Protein AF-A0A6P0KHE5-F1 (afdb_monomer_lite)

Secondary structure (DSSP, 8-state):
---------------TTSSHHHHHHHHHHHHHHTT-------HHHHHHHTSTT--SSHHHHHHHHHHHHHHHHHHH--

Radius of gyration: 14.36 Å; chains: 1; bounding box: 33×21×43 Å

pLDDT: mean 89.87, std 9.61, range [48.19, 98.12]

Foldseek 3Di:
DDPPPFFDDDDDDDDVPPCSVVVVVVVVVVCVVVVHDDDDDDLVVCCVPVLPPQDDDPVSVVVSVVRSVVVSCVVRVD

Structure (mmCIF, N/CA/C/O backbone):
data_AF-A0A6P0KHE5-F1
#
_entry.id   AF-A0A6P0KHE5-F1
#
loop_
_atom_site.group_PDB
_atom_site.id
_atom_site.type_symbol
_atom_site.label_atom_id
_atom_site.label_alt_id
_atom_site.label_comp_id
_atom_site.label_asym_id
_atom_site.label_entity_id
_atom_site.label_seq_id
_atom_site.pdbx_PDB_ins_code
_atom_site.Cartn_x
_atom_site.Cartn_y
_atom_site.Cartn_z
_atom_site.occupancy
_atom_site.B_iso_or_equiv
_atom_site.auth_seq_id
_atom_site.auth_comp_id
_atom_site.auth_asym_id
_atom_site.auth_atom_id
_atom_site.pdbx_PDB_model_num
ATOM 1 N N . MET A 1 1 ? -10.508 2.825 28.150 1.00 48.19 1 MET A N 1
ATOM 2 C CA . MET A 1 1 ? -9.433 1.831 27.967 1.00 48.19 1 MET A CA 1
ATOM 3 C C . MET A 1 1 ? -9.383 1.494 26.492 1.00 48.19 1 MET A C 1
ATOM 5 O O . MET A 1 1 ? -10.347 0.929 26.002 1.00 48.19 1 MET A O 1
ATOM 9 N N . SER A 1 2 ? -8.330 1.853 25.770 1.00 51.28 2 SER A N 1
ATOM 10 C CA . SER A 1 2 ? -8.022 1.144 24.527 1.00 51.28 2 SER A CA 1
ATOM 11 C C . SER A 1 2 ? -6.652 0.535 24.735 1.00 51.28 2 SER A C 1
ATOM 13 O O . SER A 1 2 ? -5.692 1.264 24.969 1.00 51.28 2 SER A O 1
ATOM 15 N N . ALA A 1 3 ? -6.614 -0.793 24.770 1.00 59.06 3 ALA A N 1
ATOM 16 C CA . ALA A 1 3 ? -5.393 -1.579 24.796 1.00 59.06 3 ALA A CA 1
ATOM 17 C C . ALA A 1 3 ? -4.404 -1.082 23.727 1.00 59.06 3 ALA A C 1
ATOM 19 O O . ALA A 1 3 ? -4.850 -0.546 22.711 1.00 59.06 3 ALA A O 1
ATOM 20 N N . ASP A 1 4 ? -3.101 -1.276 23.955 1.00 69.62 4 ASP A N 1
ATOM 21 C CA . ASP A 1 4 ? -2.033 -1.079 22.965 1.00 69.62 4 ASP A CA 1
ATOM 22 C C . ASP A 1 4 ? -2.458 -1.649 21.606 1.00 69.62 4 ASP A C 1
ATOM 24 O O . ASP A 1 4 ? -2.422 -2.861 21.369 1.00 69.62 4 ASP A O 1
ATOM 28 N N . GLN A 1 5 ? -2.932 -0.782 20.711 1.00 73.12 5 GLN A N 1
ATOM 29 C CA . GLN A 1 5 ? -3.440 -1.210 19.420 1.00 73.12 5 GLN A CA 1
ATOM 30 C C . GLN A 1 5 ? -2.252 -1.373 18.481 1.00 73.12 5 GLN A C 1
ATOM 32 O O . GLN A 1 5 ? -1.902 -0.459 17.744 1.00 73.12 5 GLN A O 1
ATOM 37 N N . ARG A 1 6 ? -1.632 -2.554 18.519 1.00 85.19 6 ARG A N 1
ATOM 38 C CA . ARG A 1 6 ? -0.486 -2.885 17.672 1.00 85.19 6 ARG A CA 1
ATOM 39 C C . ARG A 1 6 ? -0.852 -2.761 16.191 1.00 85.19 6 ARG A C 1
ATOM 41 O O . ARG A 1 6 ? -1.709 -3.501 15.701 1.00 85.19 6 ARG A O 1
ATOM 48 N N . GLY A 1 7 ? -0.172 -1.870 15.470 1.00 92.50 7 GLY A N 1
ATOM 49 C CA . GLY A 1 7 ? -0.289 -1.780 14.019 1.00 92.50 7 GLY A CA 1
ATOM 50 C C . GLY A 1 7 ? 0.103 -3.086 13.312 1.00 92.50 7 GLY A C 1
ATOM 51 O O . GLY A 1 7 ? 1.023 -3.797 13.722 1.00 92.50 7 GLY A O 1
ATOM 52 N N . VAL A 1 8 ? -0.590 -3.402 12.213 1.00 94.25 8 VAL A N 1
ATOM 53 C CA . VAL A 1 8 ? -0.311 -4.573 11.363 1.00 94.25 8 VAL A CA 1
ATOM 54 C C . VAL A 1 8 ? -0.369 -4.174 9.894 1.00 94.25 8 VAL A C 1
ATOM 56 O O . VAL A 1 8 ? -1.260 -3.439 9.477 1.00 94.25 8 VAL A O 1
ATOM 59 N N . THR A 1 9 ? 0.566 -4.698 9.099 1.00 96.25 9 THR A N 1
ATOM 60 C CA . THR A 1 9 ? 0.539 -4.597 7.635 1.00 96.25 9 THR A CA 1
ATOM 61 C C . THR A 1 9 ? -0.040 -5.881 7.039 1.00 96.25 9 THR A C 1
ATOM 63 O O . THR A 1 9 ? 0.477 -6.968 7.291 1.00 96.25 9 THR A O 1
ATOM 66 N N . VAL A 1 10 ? -1.075 -5.757 6.204 1.00 96.19 10 VAL A N 1
ATOM 67 C CA . VAL A 1 10 ? -1.608 -6.860 5.386 1.00 96.19 10 VAL A CA 1
ATOM 68 C C . VAL A 1 10 ? -1.164 -6.655 3.941 1.00 96.19 10 VAL A C 1
ATOM 70 O O . VAL A 1 10 ? -1.560 -5.683 3.299 1.00 96.19 10 VAL A O 1
ATOM 73 N N . TRP A 1 11 ? -0.335 -7.564 3.423 1.00 95.62 11 TRP A N 1
ATOM 74 C CA . TRP A 1 11 ? 0.253 -7.437 2.089 1.00 95.62 11 TRP A CA 1
ATOM 75 C C . TRP A 1 11 ? -0.440 -8.340 1.066 1.00 95.62 11 TRP A C 1
ATOM 77 O O . TRP A 1 11 ? -0.230 -9.553 1.037 1.00 95.62 11 TRP A O 1
ATOM 87 N N . PHE A 1 12 ? -1.237 -7.745 0.181 1.00 95.06 12 PHE A N 1
ATOM 88 C CA . PHE A 1 12 ? -1.871 -8.471 -0.917 1.00 95.06 12 PHE A CA 1
ATOM 89 C C . PHE A 1 12 ? -0.919 -8.604 -2.110 1.00 95.06 12 PHE A C 1
ATOM 91 O O . PHE A 1 12 ? -0.474 -7.613 -2.682 1.00 95.06 12 PHE A O 1
ATOM 98 N N . THR A 1 13 ? -0.657 -9.838 -2.536 1.00 92.31 13 THR A N 1
ATOM 99 C CA . THR A 1 13 ? 0.155 -10.155 -3.719 1.00 92.31 13 THR A CA 1
ATOM 100 C C . THR A 1 13 ? -0.593 -11.107 -4.653 1.00 92.31 13 THR A C 1
ATOM 102 O O . THR A 1 13 ? -1.526 -11.790 -4.238 1.00 92.31 13 THR A O 1
ATOM 105 N N . GLY A 1 14 ? -0.242 -11.097 -5.940 1.00 92.38 14 GLY A N 1
ATOM 106 C CA . GLY A 1 14 ? -0.908 -11.885 -6.980 1.00 92.38 14 GLY A CA 1
ATOM 107 C C . GLY A 1 14 ? -0.956 -11.183 -8.338 1.00 92.38 14 GLY A C 1
ATOM 108 O O . GLY A 1 14 ? -0.727 -9.975 -8.442 1.00 92.38 14 GLY A O 1
ATOM 109 N N . LEU A 1 15 ? -1.291 -11.938 -9.385 1.00 91.12 15 LEU A N 1
ATOM 110 C CA . LEU A 1 15 ? -1.358 -11.469 -10.777 1.00 91.12 15 LEU A CA 1
ATOM 111 C C . LEU A 1 15 ? -2.384 -10.344 -10.987 1.00 91.12 15 LEU A C 1
ATOM 113 O O . LEU A 1 15 ? -3.331 -10.195 -10.213 1.00 91.12 15 LEU A O 1
ATOM 117 N N . SER A 1 16 ? -2.222 -9.537 -12.039 1.00 88.81 16 SER A N 1
ATOM 118 C CA . SER A 1 16 ? -3.264 -8.574 -12.433 1.00 88.81 16 SER A CA 1
ATOM 119 C C . SER A 1 16 ? -4.599 -9.301 -12.650 1.00 88.81 16 SER A C 1
ATOM 121 O O . SER A 1 16 ? -4.615 -10.407 -13.180 1.00 88.81 16 SER A O 1
ATOM 123 N N . GLY A 1 17 ? -5.704 -8.726 -12.171 1.00 92.06 17 GLY A N 1
ATOM 124 C CA . GLY A 1 17 ? -7.026 -9.362 -12.232 1.00 92.06 17 GLY A CA 1
ATOM 125 C C . GLY A 1 17 ? -7.299 -10.461 -11.192 1.00 92.06 17 GLY A C 1
ATOM 126 O O . GLY A 1 17 ? -8.429 -10.918 -11.100 1.00 92.06 17 GLY A O 1
ATOM 127 N N . SER A 1 18 ? -6.340 -10.842 -10.335 1.00 95.69 18 SER A N 1
ATOM 128 C CA . SER A 1 18 ? -6.528 -11.912 -9.330 1.00 95.69 18 SER A CA 1
ATOM 129 C C . SER A 1 18 ? -7.455 -11.561 -8.147 1.00 95.69 18 SER A C 1
ATOM 131 O O . SER A 1 18 ? -7.456 -12.268 -7.145 1.00 95.69 18 SER A O 1
ATOM 133 N N . GLY A 1 19 ? -8.173 -10.434 -8.195 1.00 95.75 19 GLY A N 1
ATOM 134 C CA . GLY A 1 19 ? -9.115 -10.025 -7.143 1.00 95.75 19 GLY A CA 1
ATOM 135 C C . GLY A 1 19 ? -8.513 -9.336 -5.908 1.00 95.75 19 GLY A C 1
ATOM 136 O O . GLY A 1 19 ? -9.236 -9.097 -4.945 1.00 95.75 19 GLY A O 1
ATOM 137 N N . LYS A 1 20 ? -7.222 -8.963 -5.910 1.00 95.81 20 LYS A N 1
ATOM 138 C CA . LYS A 1 20 ? -6.570 -8.268 -4.771 1.00 95.81 20 LYS A CA 1
ATOM 139 C C . LYS A 1 20 ? -7.351 -7.039 -4.303 1.00 95.81 20 LYS A C 1
ATOM 141 O O . LYS A 1 20 ? -7.620 -6.902 -3.116 1.00 95.81 20 LYS A O 1
ATOM 146 N N . THR A 1 21 ? -7.734 -6.168 -5.237 1.00 94.31 21 THR A N 1
ATOM 147 C CA . THR A 1 21 ? -8.479 -4.940 -4.934 1.00 94.31 21 THR A CA 1
ATOM 148 C C . THR A 1 21 ? -9.856 -5.255 -4.358 1.00 94.31 21 THR A C 1
ATOM 150 O O . THR A 1 21 ? -10.259 -4.625 -3.389 1.00 94.31 21 THR A O 1
ATOM 153 N N . THR A 1 22 ? -10.538 -6.275 -4.886 1.00 96.25 22 THR A N 1
ATOM 154 C CA . THR A 1 22 ? -11.836 -6.739 -4.380 1.00 96.25 22 THR A CA 1
ATOM 155 C C . THR A 1 22 ? -11.741 -7.187 -2.922 1.00 96.25 22 THR A C 1
ATOM 157 O O . THR A 1 22 ? -12.514 -6.726 -2.087 1.00 96.25 22 THR A O 1
ATOM 160 N N . ILE A 1 23 ? -10.756 -8.029 -2.588 1.00 97.12 23 ILE A N 1
ATOM 161 C CA . ILE A 1 23 ? -10.554 -8.510 -1.212 1.00 97.12 23 ILE A CA 1
ATOM 162 C C . ILE A 1 23 ? -10.127 -7.360 -0.290 1.00 97.12 23 ILE A C 1
ATOM 164 O O . ILE A 1 23 ? -10.627 -7.252 0.828 1.00 97.12 23 ILE A O 1
ATOM 168 N N . ARG A 1 24 ? -9.236 -6.477 -0.758 1.00 96.31 24 ARG A N 1
ATOM 169 C CA . ARG A 1 24 ? -8.767 -5.304 -0.009 1.00 96.31 24 ARG A CA 1
ATOM 170 C C . ARG A 1 24 ? -9.919 -4.374 0.383 1.00 96.31 24 ARG A C 1
ATOM 172 O O . ARG A 1 24 ? -9.955 -3.951 1.532 1.00 96.31 24 ARG A O 1
ATOM 179 N N . ILE A 1 25 ? -10.839 -4.074 -0.540 1.00 96.88 25 ILE A N 1
ATOM 180 C CA . ILE A 1 25 ? -12.015 -3.221 -0.280 1.00 96.88 25 ILE A CA 1
ATOM 181 C C . ILE A 1 25 ? -12.909 -3.863 0.783 1.00 96.88 25 ILE A C 1
ATOM 183 O O . ILE A 1 25 ? -13.197 -3.235 1.797 1.00 96.88 25 ILE A O 1
ATOM 187 N N . ALA A 1 26 ? -13.268 -5.139 0.606 1.00 98.12 26 ALA A N 1
ATOM 188 C CA . ALA A 1 26 ? -14.114 -5.847 1.565 1.00 98.12 26 ALA A CA 1
ATOM 189 C C . ALA A 1 26 ? -13.471 -5.940 2.964 1.00 98.12 26 ALA A C 1
ATOM 191 O O . ALA A 1 26 ? -14.165 -5.867 3.979 1.00 98.12 26 ALA A O 1
ATOM 192 N N . LEU A 1 27 ? -12.144 -6.101 3.040 1.00 97.31 27 LEU A N 1
ATOM 193 C CA . LEU A 1 27 ? -11.416 -6.079 4.308 1.00 97.31 27 LEU A CA 1
ATOM 194 C C . LEU A 1 27 ? -11.411 -4.677 4.934 1.00 97.31 27 LEU A C 1
ATOM 196 O O . LEU A 1 27 ? -11.665 -4.552 6.130 1.00 97.31 27 LEU A O 1
ATOM 200 N N . GLU A 1 28 ? -11.130 -3.638 4.145 1.00 97.50 28 GLU A N 1
ATOM 201 C CA . GLU A 1 28 ? -11.127 -2.247 4.605 1.00 97.50 28 GLU A CA 1
ATOM 202 C C . GLU A 1 28 ? -12.477 -1.857 5.215 1.00 97.50 28 GLU A C 1
ATOM 204 O O . GLU A 1 28 ? -12.507 -1.338 6.330 1.00 97.50 28 GLU A O 1
ATOM 209 N N . GLU A 1 29 ? -13.583 -2.150 4.529 1.00 98.00 29 GLU A N 1
ATOM 210 C CA . GLU A 1 29 ? -14.937 -1.861 5.011 1.00 98.00 29 GLU A CA 1
ATOM 211 C C . GLU A 1 29 ? -15.210 -2.528 6.363 1.00 98.00 29 GLU A C 1
ATOM 213 O O . GLU A 1 29 ? -15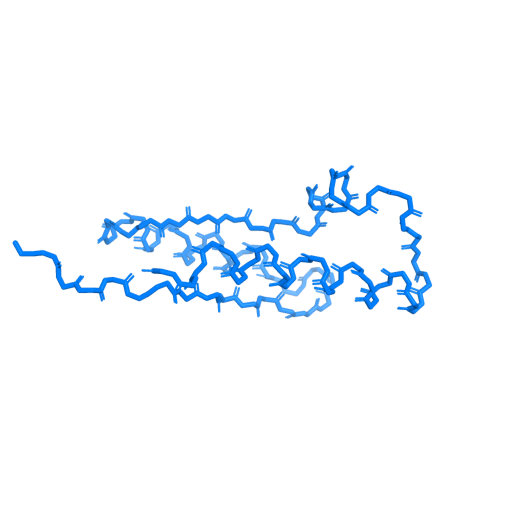.671 -1.871 7.298 1.00 98.00 29 GLU A O 1
ATOM 218 N N . LYS A 1 30 ? -14.858 -3.814 6.507 1.00 98.06 30 LYS A N 1
ATOM 219 C CA . LYS A 1 30 ? -15.026 -4.553 7.767 1.00 98.06 30 LYS A CA 1
ATOM 220 C C . LYS A 1 30 ? -14.196 -3.959 8.902 1.00 98.06 30 LYS A C 1
ATOM 222 O O . LYS A 1 30 ? -14.720 -3.760 9.994 1.00 98.06 30 LYS A O 1
ATOM 227 N N . LEU A 1 31 ? -12.921 -3.658 8.660 1.00 95.81 31 LEU A N 1
ATOM 228 C CA . LEU A 1 31 ? -12.035 -3.097 9.684 1.00 95.81 31 LEU A CA 1
ATOM 229 C C . LEU A 1 31 ? -12.489 -1.696 10.116 1.00 95.81 31 LEU A C 1
ATOM 231 O O . LEU A 1 31 ? -12.527 -1.405 11.312 1.00 95.81 31 LEU A O 1
ATOM 235 N N . ARG A 1 32 ? -12.895 -0.845 9.164 1.00 95.94 32 ARG A N 1
ATOM 236 C CA . ARG A 1 32 ? -13.444 0.484 9.468 1.00 95.94 32 ARG A CA 1
ATOM 237 C C . ARG A 1 32 ? -14.756 0.392 10.247 1.00 95.94 32 ARG A C 1
ATOM 239 O O . ARG A 1 32 ? -14.932 1.142 11.202 1.00 95.94 32 ARG A O 1
ATOM 246 N N . ALA A 1 33 ? -15.639 -0.551 9.909 1.00 97.56 33 ALA A N 1
ATOM 247 C CA . ALA A 1 33 ? -16.876 -0.799 10.656 1.00 97.56 33 ALA A CA 1
ATOM 248 C C . ALA A 1 33 ? -16.622 -1.256 12.106 1.00 97.56 33 ALA A C 1
ATOM 250 O O . ALA A 1 33 ? -17.432 -0.986 12.988 1.00 97.56 33 ALA A O 1
ATOM 251 N N . MET A 1 34 ? -15.477 -1.892 12.372 1.00 95.38 34 MET A N 1
ATOM 252 C CA . MET A 1 34 ? -15.021 -2.244 13.724 1.00 95.38 34 MET A CA 1
ATOM 253 C C . MET A 1 34 ? -14.377 -1.066 14.482 1.00 95.38 34 MET A C 1
ATOM 255 O O . MET A 1 34 ? -13.891 -1.251 15.595 1.00 95.38 34 MET A O 1
ATOM 259 N N . GLY A 1 35 ? -14.338 0.136 13.897 1.00 94.25 35 GLY A N 1
ATOM 260 C CA . GLY A 1 35 ? -13.716 1.322 14.494 1.00 94.25 35 GLY A CA 1
ATOM 261 C C . GLY A 1 35 ? -12.186 1.339 14.416 1.00 94.25 35 GLY A C 1
ATOM 262 O O . GLY A 1 35 ? -11.548 2.158 15.078 1.00 94.25 35 GLY A O 1
ATOM 263 N N . LEU A 1 36 ? -11.575 0.454 13.619 1.00 92.50 36 LEU A N 1
ATOM 264 C CA . LEU A 1 36 ? -10.124 0.395 13.455 1.00 92.50 36 LEU A CA 1
ATOM 265 C C . LEU A 1 36 ? -9.640 1.443 12.445 1.00 92.50 36 LEU A C 1
ATOM 267 O O . LEU A 1 36 ? -10.274 1.702 11.419 1.00 92.50 36 LEU A O 1
ATOM 271 N N . LYS A 1 37 ? -8.468 2.025 12.717 1.00 92.94 37 LYS A N 1
ATOM 272 C CA . LYS A 1 37 ? -7.771 2.901 11.769 1.00 92.94 37 LYS A CA 1
ATOM 273 C C . LYS A 1 37 ? -7.184 2.052 10.643 1.00 92.94 37 LYS A C 1
ATOM 275 O O . LYS A 1 37 ? -6.468 1.091 10.908 1.00 92.94 37 LYS A O 1
ATOM 280 N N . VAL A 1 38 ? -7.480 2.425 9.401 1.00 95.06 38 VAL A N 1
ATOM 281 C CA . VAL A 1 38 ? -7.017 1.725 8.197 1.00 95.06 38 VAL A CA 1
ATOM 282 C C . VAL A 1 38 ? -6.436 2.739 7.226 1.00 95.06 38 VAL A C 1
ATOM 284 O O . VAL A 1 38 ? -7.067 3.763 6.954 1.00 95.06 38 VAL A O 1
ATOM 287 N N . GLU A 1 39 ? -5.266 2.414 6.687 1.00 94.94 39 GLU A N 1
ATOM 288 C CA . GLU A 1 39 ? -4.599 3.151 5.616 1.00 94.94 39 GLU A CA 1
ATOM 289 C C . GLU A 1 39 ? -4.340 2.210 4.435 1.00 94.94 39 GLU A C 1
ATOM 291 O O . GLU A 1 39 ? -4.056 1.025 4.635 1.00 94.94 39 GLU A O 1
ATOM 296 N N . VAL A 1 40 ? -4.453 2.720 3.206 1.00 95.00 40 VAL A N 1
ATOM 297 C CA . VAL A 1 40 ? -4.355 1.906 1.988 1.00 95.00 40 VAL A CA 1
ATOM 298 C C . VAL A 1 40 ? -3.167 2.351 1.147 1.00 95.00 40 VAL A C 1
ATOM 300 O O . VAL A 1 40 ? -3.168 3.420 0.546 1.00 95.00 40 VAL A O 1
ATOM 303 N N . LEU A 1 41 ? -2.173 1.471 1.031 1.00 93.56 41 LEU A N 1
ATOM 304 C CA . LEU A 1 41 ? -1.044 1.652 0.119 1.00 93.56 41 LEU A CA 1
ATOM 305 C C . LEU A 1 41 ? -1.347 0.976 -1.224 1.00 93.56 41 LEU A C 1
ATOM 307 O O . LEU A 1 41 ? -1.047 -0.201 -1.425 1.00 93.56 41 LEU A O 1
ATOM 311 N N . ASP A 1 42 ? -1.973 1.716 -2.139 1.00 88.81 42 ASP A N 1
ATOM 312 C CA . ASP A 1 42 ? -2.271 1.232 -3.489 1.00 88.81 42 ASP A CA 1
ATOM 313 C C . ASP A 1 42 ? -1.028 1.265 -4.395 1.00 88.81 42 ASP A C 1
ATOM 315 O O . ASP A 1 42 ? -0.323 2.272 -4.472 1.00 88.81 42 ASP A O 1
ATOM 319 N N . GLY A 1 43 ? -0.763 0.165 -5.103 1.00 81.56 43 GLY A N 1
ATOM 320 C CA . GLY A 1 43 ? 0.442 0.011 -5.921 1.00 81.56 43 GLY A CA 1
ATOM 321 C C . GLY A 1 43 ? 0.573 1.040 -7.048 1.00 81.56 43 GLY A C 1
ATOM 322 O O . GLY A 1 43 ? 1.692 1.469 -7.336 1.00 81.56 43 GLY A O 1
ATOM 323 N N . ASP A 1 44 ? -0.538 1.484 -7.641 1.00 82.62 44 ASP A N 1
ATOM 324 C CA . ASP A 1 44 ? -0.528 2.477 -8.718 1.00 82.62 44 ASP A CA 1
ATOM 325 C C . ASP A 1 44 ? -0.326 3.889 -8.162 1.00 82.62 44 ASP A C 1
ATOM 327 O O . ASP A 1 44 ? 0.424 4.686 -8.734 1.00 82.62 44 ASP A O 1
ATOM 331 N N . ILE A 1 45 ? -0.941 4.201 -7.017 1.00 85.38 45 ILE A N 1
ATOM 332 C CA . ILE A 1 45 ? -0.740 5.482 -6.322 1.00 85.38 45 ILE A CA 1
ATOM 333 C C . ILE A 1 45 ? 0.703 5.596 -5.825 1.00 85.38 45 ILE A C 1
ATOM 335 O O . ILE A 1 45 ? 1.345 6.633 -6.015 1.00 85.38 45 ILE A O 1
ATOM 339 N N . VAL A 1 46 ? 1.237 4.530 -5.227 1.00 86.31 46 VAL A N 1
ATOM 340 C CA . VAL A 1 46 ? 2.617 4.499 -4.741 1.00 86.31 46 VAL A CA 1
ATOM 341 C C . VAL A 1 46 ? 3.599 4.627 -5.908 1.00 86.31 46 VAL A C 1
ATOM 343 O O . VAL A 1 46 ? 4.531 5.429 -5.814 1.00 86.31 46 VAL A O 1
ATOM 346 N N . ARG A 1 47 ? 3.342 3.953 -7.041 1.00 83.50 47 ARG A N 1
ATOM 347 C CA . ARG A 1 47 ? 4.138 4.112 -8.272 1.00 83.50 47 ARG A CA 1
ATOM 348 C C . ARG A 1 47 ? 4.183 5.534 -8.798 1.00 83.50 47 ARG A C 1
ATOM 350 O O . ARG A 1 47 ? 5.246 6.012 -9.192 1.00 83.50 47 ARG A O 1
ATOM 357 N N . LYS A 1 48 ? 3.048 6.228 -8.783 1.00 83.69 48 LYS A N 1
ATOM 358 C CA . LYS A 1 48 ? 2.968 7.608 -9.274 1.00 83.69 48 LYS A CA 1
ATOM 359 C C . LYS A 1 48 ? 3.695 8.602 -8.368 1.00 83.69 48 LYS A C 1
ATOM 361 O O . LYS A 1 48 ? 4.307 9.536 -8.883 1.00 83.69 48 LYS A O 1
ATOM 366 N N . ASN A 1 49 ? 3.629 8.413 -7.049 1.00 83.56 49 ASN A N 1
ATOM 367 C CA . ASN A 1 49 ? 4.027 9.447 -6.088 1.00 83.56 49 ASN A CA 1
ATOM 368 C C . ASN A 1 49 ? 5.350 9.161 -5.362 1.00 83.56 49 ASN A C 1
ATOM 370 O O . ASN A 1 49 ? 6.160 10.068 -5.201 1.00 83.56 49 ASN A O 1
ATOM 374 N N . LEU A 1 50 ? 5.591 7.919 -4.932 1.00 79.88 50 LEU A N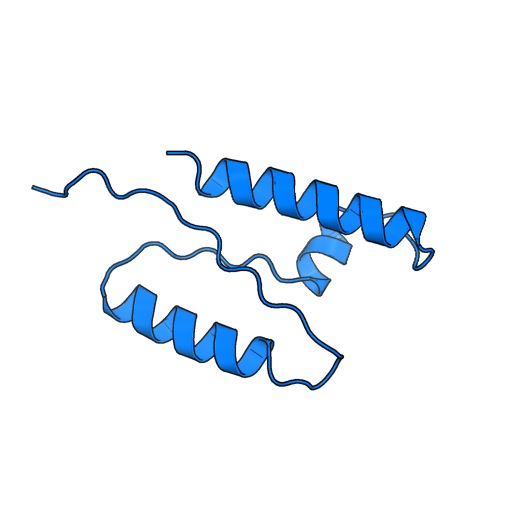 1
ATOM 375 C CA . LEU A 1 50 ? 6.732 7.552 -4.079 1.00 79.88 50 LEU A CA 1
ATOM 376 C C . LEU A 1 50 ? 7.894 6.938 -4.870 1.00 79.88 50 LEU A C 1
ATOM 378 O O . LEU A 1 50 ? 9.065 7.086 -4.513 1.00 79.88 50 LEU A O 1
ATOM 382 N N . THR A 1 51 ? 7.579 6.213 -5.940 1.00 79.25 51 THR A N 1
ATOM 383 C CA . THR A 1 51 ? 8.567 5.506 -6.768 1.00 79.25 51 THR A CA 1
ATOM 384 C C . THR A 1 51 ? 8.638 6.065 -8.186 1.00 79.25 51 THR A C 1
ATOM 386 O O . THR A 1 51 ? 9.025 5.373 -9.128 1.00 79.25 51 THR A O 1
ATOM 389 N N . LYS A 1 52 ? 8.328 7.360 -8.331 1.00 77.94 52 LYS A N 1
ATOM 390 C CA . LYS A 1 52 ? 8.471 8.091 -9.591 1.00 77.94 52 LYS A CA 1
ATOM 391 C C . LYS A 1 52 ? 9.900 7.932 -10.125 1.00 77.94 52 LYS A C 1
ATOM 393 O O . LYS A 1 52 ? 10.864 8.202 -9.413 1.00 77.94 52 LYS A O 1
ATOM 398 N N . GLY A 1 53 ? 10.016 7.485 -11.374 1.00 82.25 53 GLY A N 1
ATOM 399 C CA . GLY A 1 53 ? 11.295 7.225 -12.042 1.00 82.25 53 GLY A CA 1
ATOM 400 C C . GLY A 1 53 ? 11.737 5.759 -12.053 1.00 82.25 53 GLY A C 1
ATOM 401 O O . GLY A 1 53 ? 12.652 5.439 -12.802 1.00 82.25 53 GLY A O 1
ATOM 402 N N . LEU A 1 54 ? 11.082 4.864 -11.302 1.00 85.00 54 LEU A N 1
ATOM 403 C CA . LEU A 1 54 ? 11.307 3.422 -11.438 1.00 85.00 54 LEU A CA 1
ATOM 404 C C . LEU A 1 54 ? 10.530 2.874 -12.642 1.00 85.00 54 LEU A C 1
ATOM 406 O O . LEU A 1 54 ? 9.328 3.117 -12.785 1.00 85.00 54 LEU A O 1
ATOM 410 N N . GLY A 1 55 ? 11.210 2.112 -13.493 1.00 85.75 55 GLY A N 1
ATOM 411 C CA . GLY A 1 55 ? 10.616 1.382 -14.604 1.00 85.75 55 GLY A CA 1
ATOM 412 C C . GLY A 1 55 ? 10.002 0.044 -14.176 1.00 85.75 55 GLY A C 1
ATOM 413 O O . GLY A 1 55 ? 9.354 -0.095 -13.128 1.00 85.75 55 GLY A O 1
ATOM 414 N N . PHE A 1 56 ? 10.167 -0.962 -15.036 1.00 88.06 56 PHE A N 1
ATOM 415 C CA . PHE A 1 56 ? 9.620 -2.311 -14.848 1.00 88.06 56 PHE A CA 1
ATOM 416 C C . PHE A 1 56 ? 10.689 -3.409 -14.843 1.00 88.06 56 PHE A C 1
ATOM 418 O O . PHE A 1 56 ? 10.314 -4.589 -14.879 1.00 88.06 56 PHE A O 1
ATOM 425 N N . SER A 1 57 ? 11.975 -3.037 -14.778 1.00 94.44 57 SER A N 1
ATOM 426 C CA . SER A 1 57 ? 13.080 -3.979 -14.570 1.00 94.44 57 SER A CA 1
ATOM 427 C C . SER A 1 57 ? 12.903 -4.730 -13.247 1.00 94.44 57 SER A C 1
ATOM 429 O O . SER A 1 57 ? 12.072 -4.368 -12.406 1.00 94.44 57 SER A O 1
ATOM 431 N N . LYS A 1 58 ? 13.656 -5.815 -13.063 1.00 94.00 58 LYS A N 1
ATOM 432 C CA . LYS A 1 58 ? 13.603 -6.572 -11.811 1.00 94.00 58 LYS A CA 1
ATOM 433 C C . LYS A 1 58 ? 14.064 -5.694 -10.645 1.00 94.00 58 LYS A C 1
ATOM 435 O O . LYS A 1 58 ? 13.378 -5.615 -9.634 1.00 94.00 58 LYS A O 1
ATOM 440 N N . GLU A 1 59 ? 15.147 -4.961 -10.848 1.00 95.25 59 GLU A N 1
ATOM 441 C CA . GLU A 1 59 ? 15.764 -4.068 -9.872 1.00 95.25 59 GLU A CA 1
ATOM 442 C C . GLU A 1 59 ? 14.805 -2.933 -9.476 1.00 95.25 59 GLU A C 1
ATOM 444 O O . GLU A 1 59 ? 14.628 -2.646 -8.293 1.00 95.25 59 GLU A O 1
ATOM 449 N N . ASP A 1 60 ? 14.099 -2.347 -10.450 1.00 92.94 60 ASP A N 1
ATOM 450 C CA . ASP A 1 60 ? 13.085 -1.315 -10.203 1.00 92.94 60 ASP A CA 1
ATOM 451 C C . ASP A 1 60 ? 11.886 -1.857 -9.416 1.00 92.94 60 ASP A C 1
ATOM 453 O O . ASP A 1 60 ? 11.301 -1.161 -8.583 1.00 92.94 60 ASP A O 1
ATOM 457 N N . ARG A 1 61 ? 11.484 -3.108 -9.675 1.00 91.00 61 ARG A N 1
ATOM 458 C CA . ARG A 1 61 ? 10.408 -3.769 -8.921 1.00 91.00 61 ARG A CA 1
ATOM 459 C C . ARG A 1 61 ? 10.832 -4.041 -7.484 1.00 91.00 61 ARG A C 1
ATOM 461 O O . ARG A 1 61 ? 10.035 -3.782 -6.580 1.00 91.00 61 ARG A O 1
ATOM 468 N N . ASP A 1 62 ? 12.057 -4.507 -7.283 1.00 93.31 62 ASP A N 1
ATOM 469 C CA . ASP A 1 62 ? 12.611 -4.791 -5.961 1.00 93.31 62 ASP A CA 1
ATOM 470 C C . ASP A 1 62 ? 12.720 -3.501 -5.130 1.00 93.31 62 ASP A C 1
ATOM 472 O O . ASP A 1 62 ? 12.245 -3.447 -3.992 1.00 93.31 62 A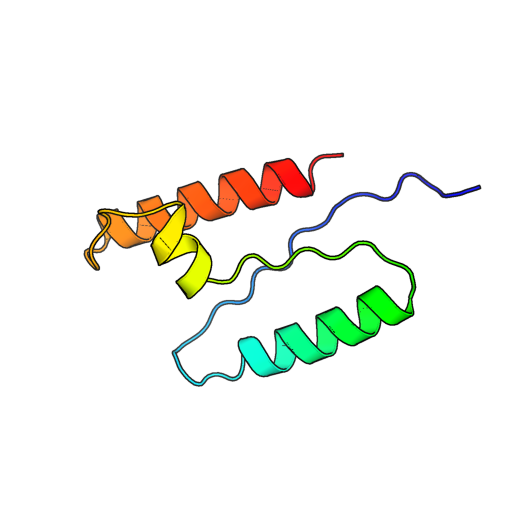SP A O 1
ATOM 476 N N . GLU A 1 63 ? 13.226 -2.414 -5.720 1.00 93.94 63 GLU A N 1
ATOM 477 C CA . GLU A 1 63 ? 13.300 -1.106 -5.061 1.00 93.94 63 GLU A CA 1
ATOM 478 C C . GLU A 1 63 ? 11.906 -0.532 -4.765 1.00 93.94 63 GLU A C 1
ATOM 480 O O . GLU A 1 63 ? 11.669 0.014 -3.684 1.00 93.94 63 GLU A O 1
ATOM 485 N N . ASN A 1 64 ? 10.942 -0.706 -5.676 1.00 91.69 64 ASN A N 1
ATOM 486 C CA . ASN A 1 64 ? 9.555 -0.324 -5.425 1.00 91.69 64 ASN A CA 1
ATOM 487 C C . ASN A 1 64 ? 8.981 -1.060 -4.203 1.00 91.69 64 ASN A C 1
ATOM 489 O O . ASN A 1 64 ? 8.394 -0.422 -3.328 1.00 91.69 64 ASN A O 1
ATOM 493 N N . ILE A 1 65 ? 9.171 -2.382 -4.117 1.00 92.44 65 ILE A N 1
ATOM 494 C CA . ILE A 1 65 ? 8.714 -3.193 -2.977 1.00 92.44 65 ILE A CA 1
ATOM 495 C C . ILE A 1 65 ? 9.400 -2.736 -1.684 1.00 92.44 65 ILE A C 1
ATOM 497 O O . ILE A 1 65 ? 8.720 -2.554 -0.673 1.00 92.44 65 ILE A O 1
ATOM 501 N N . ARG A 1 66 ? 10.714 -2.472 -1.716 1.00 93.75 66 ARG A N 1
ATOM 502 C CA . ARG A 1 66 ? 11.475 -1.983 -0.556 1.00 93.75 66 ARG A CA 1
ATOM 503 C C . ARG A 1 66 ? 10.924 -0.658 -0.026 1.00 93.75 66 ARG A C 1
ATOM 505 O O . ARG A 1 66 ? 10.728 -0.519 1.182 1.00 93.75 66 ARG A O 1
ATOM 512 N N . ARG A 1 67 ? 10.641 0.308 -0.909 1.00 93.69 67 ARG A N 1
ATOM 513 C CA . ARG A 1 67 ? 1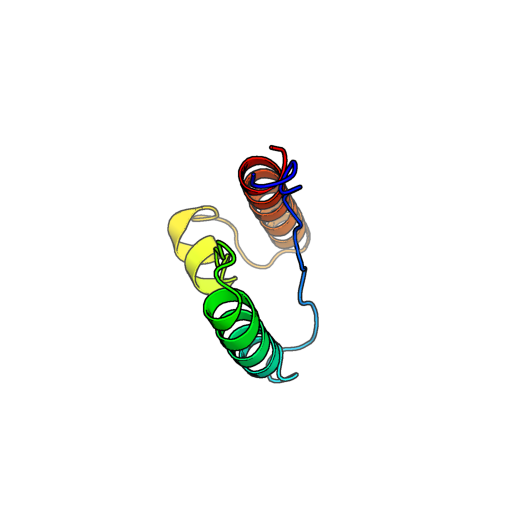0.090 1.618 -0.513 1.00 93.69 67 ARG A CA 1
ATOM 514 C C . ARG A 1 67 ? 8.690 1.503 0.081 1.00 93.69 67 ARG A C 1
ATOM 516 O O . ARG A 1 67 ? 8.427 2.111 1.116 1.00 93.69 67 ARG A O 1
ATOM 523 N N . VAL A 1 68 ? 7.816 0.702 -0.531 1.00 93.81 68 VAL A N 1
ATOM 524 C CA . VAL A 1 68 ? 6.468 0.447 0.005 1.00 93.81 68 VAL A CA 1
ATOM 525 C C . VAL A 1 68 ? 6.565 -0.211 1.386 1.00 93.81 68 VAL A C 1
ATOM 527 O O . VAL A 1 68 ? 5.895 0.226 2.317 1.00 93.81 68 VAL A O 1
ATOM 530 N N . GLY A 1 69 ? 7.431 -1.219 1.542 1.00 94.44 69 GLY A N 1
ATOM 531 C CA . GLY A 1 69 ? 7.642 -1.919 2.812 1.00 94.44 69 GLY A CA 1
ATOM 532 C C . GLY A 1 69 ? 8.140 -1.003 3.931 1.00 94.44 69 GLY A C 1
ATOM 533 O O . GLY A 1 69 ? 7.671 -1.102 5.064 1.00 94.44 69 GLY A O 1
ATOM 534 N N . PHE A 1 70 ? 9.029 -0.057 3.615 1.00 94.56 70 PHE A N 1
ATOM 535 C CA . PHE A 1 70 ? 9.481 0.953 4.573 1.00 94.56 70 PHE A CA 1
ATOM 536 C C . PHE A 1 70 ? 8.328 1.838 5.071 1.00 94.56 70 PHE A C 1
ATOM 538 O O . PHE A 1 70 ? 8.180 2.023 6.279 1.00 94.56 70 PHE A O 1
ATOM 545 N N . VAL A 1 71 ? 7.482 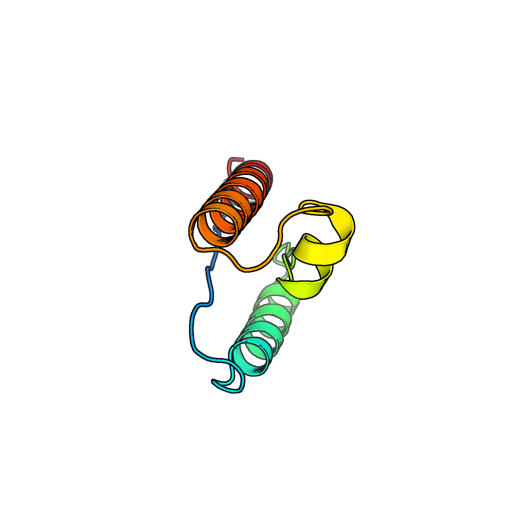2.341 4.165 1.00 94.00 71 VAL A N 1
ATOM 546 C CA . VAL A 1 71 ? 6.314 3.162 4.533 1.00 94.00 71 VAL A CA 1
ATOM 547 C C . VAL A 1 71 ? 5.304 2.354 5.345 1.00 94.00 71 VAL A C 1
ATOM 549 O O . VAL A 1 71 ? 4.838 2.833 6.376 1.00 94.00 71 VAL A O 1
ATOM 552 N N . ALA A 1 72 ? 5.012 1.119 4.930 1.00 95.12 72 ALA A N 1
ATOM 553 C CA . ALA A 1 72 ? 4.116 0.228 5.660 1.00 95.12 72 ALA A CA 1
ATOM 554 C C . ALA A 1 72 ? 4.589 0.028 7.110 1.00 95.12 72 ALA A C 1
ATOM 556 O O . ALA A 1 72 ? 3.814 0.215 8.044 1.00 95.12 72 ALA A O 1
ATOM 557 N N . ASN A 1 73 ? 5.888 -0.221 7.312 1.00 95.00 73 ASN A N 1
ATOM 558 C CA . ASN A 1 73 ? 6.471 -0.327 8.647 1.00 95.00 73 ASN A CA 1
ATOM 559 C C . ASN A 1 73 ? 6.334 0.972 9.461 1.00 95.00 73 ASN A C 1
ATOM 561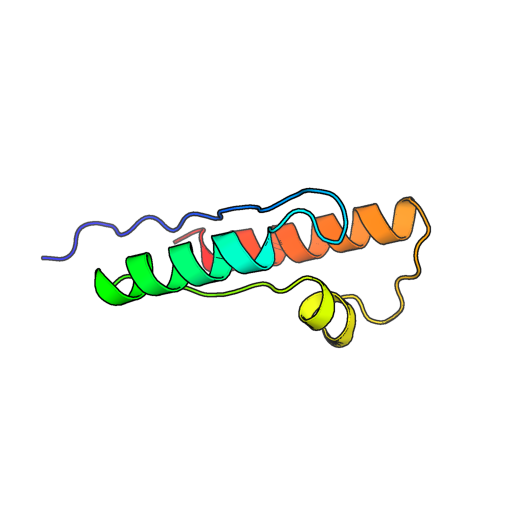 O O . ASN A 1 73 ? 5.996 0.917 10.639 1.00 95.00 73 ASN A O 1
ATOM 565 N N . LEU A 1 74 ? 6.556 2.148 8.863 1.00 94.44 74 LEU A N 1
ATOM 566 C CA . LEU A 1 74 ? 6.384 3.423 9.573 1.00 94.44 74 LEU A CA 1
ATOM 567 C C . LEU A 1 74 ? 4.947 3.647 10.060 1.00 94.44 74 LEU A C 1
ATOM 569 O O . LEU A 1 74 ? 4.773 4.228 11.132 1.00 94.44 74 LEU A O 1
ATOM 573 N N . LEU A 1 75 ? 3.952 3.184 9.300 1.00 93.62 75 LEU A N 1
ATOM 574 C CA . LEU A 1 75 ? 2.535 3.287 9.654 1.00 93.62 75 LEU A CA 1
ATOM 575 C C . LEU A 1 75 ? 2.126 2.310 10.763 1.00 93.62 75 LEU A C 1
ATOM 577 O O . LEU A 1 75 ? 1.189 2.601 11.499 1.00 93.62 75 LEU A O 1
ATOM 581 N N . THR A 1 76 ? 2.807 1.166 10.885 1.00 94.12 76 THR A N 1
ATOM 582 C CA . THR A 1 76 ? 2.373 0.067 11.765 1.00 94.12 76 THR A CA 1
ATOM 583 C C . THR A 1 76 ? 3.306 -0.226 12.939 1.00 94.12 76 THR A C 1
ATOM 585 O O . THR A 1 76 ? 3.061 -1.173 13.678 1.00 94.12 76 THR A O 1
ATOM 588 N N . ARG A 1 77 ? 4.405 0.521 13.099 1.00 90.25 77 ARG A N 1
ATOM 589 C CA . ARG A 1 77 ? 5.430 0.266 14.135 1.00 90.25 77 ARG A CA 1
ATOM 590 C C . ARG A 1 77 ? 5.047 0.683 15.559 1.00 90.25 77 ARG A C 1
ATOM 592 O O . ARG A 1 77 ? 5.773 0.322 16.481 1.00 90.25 77 ARG A O 1
ATOM 599 N N . ASN A 1 78 ? 3.983 1.465 15.716 1.00 77.38 78 ASN A N 1
ATOM 600 C CA . ASN A 1 78 ? 3.477 1.968 16.995 1.00 77.38 78 ASN A CA 1
ATOM 601 C C . ASN A 1 78 ? 2.027 1.511 17.189 1.00 77.38 78 ASN A C 1
ATOM 603 O O . ASN A 1 78 ? 1.544 1.654 18.326 1.00 77.38 78 ASN A O 1
#

Sequence (78 aa):
MSADQRGVTVWFTGLSGSGKTTIRIALEEKLRAMGLKVEVLDGDIVRKNLTKGLGFSKEDRDENIRRVGFVANLLTRN